Protein AF-A0AAD2JZI8-F1 (afdb_monomer)

Sequence (115 aa):
MLSIITNLLLLFLVTDPSQASIYSGPSAINDLKHSPDFIIVGGGTAGSVVANRLSENPNVTVLVLEAGISNVGILNIEVPFYCVQASPQTSVDWNFTTVPQSALNNRSVAYPLKC

Organism: NCBI:txid2018698

Radius of gyration: 21.13 Å; Cα contacts (8 Å, |Δi|>4): 123; chains: 1; bounding box: 36×37×73 Å

Mean predicted aligned error: 7.73 Å

pLDDT: mean 88.16, std 10.95, range [56.12, 98.06]

Nearest PDB structures (foldseek):
  5oc1-assembly1_A  TM=9.816E-01  e=2.512E-06  Pleurotus eryngii
  3fim-assembly1_B  TM=9.783E-01  e=1.885E-05  Pleurotus eryngii
  4h7u-assembly1_A  TM=9.212E-01  e=1.178E-05  Macropsalliota meleagris
  3hgu-assembly1_B  TM=2.902E-01  e=1.841E+00  Pantoea agglomerans

Solvent-accessible surface area (backbone atoms only — not comparable to full-atom values): 7247 Å² total; per-residue (Å²): 112,70,68,58,54,52,53,53,52,51,51,59,74,72,51,80,75,84,82,83,82,92,72,79,65,80,77,42,66,79,71,51,93,63,84,57,77,39,81,40,84,38,57,51,81,67,35,44,54,52,50,53,62,56,48,70,41,87,92,48,43,73,41,71,48,57,89,40,67,84,66,79,90,38,59,40,70,74,38,76,89,37,45,72,73,37,44,77,83,38,85,48,28,67,55,41,62,47,70,62,32,75,95,56,83,53,42,60,47,82,46,86,41,76,77

Secondary structure (DSSP, 8-state):
-HHHHHHHHHHHHH----------SGGGGGG-SS--SEEEE--SHHHHHHHHHHHTSTT--EEEE--SPP-TT-HHHHSGGGGGGS-SSSTTB--EEPPPBGGGTTB--EE--B-

Structure (mmCIF, N/CA/C/O backbone):
data_AF-A0AAD2JZI8-F1
#
_entry.id   AF-A0AAD2JZI8-F1
#
loop_
_atom_site.group_PDB
_atom_site.id
_atom_site.type_symbol
_atom_site.label_atom_id
_atom_site.label_alt_id
_atom_site.label_comp_id
_atom_site.label_asym_id
_atom_site.label_entity_id
_atom_site.label_seq_id
_atom_site.pdbx_PDB_ins_code
_atom_site.Cartn_x
_atom_site.Cartn_y
_atom_site.Cartn_z
_atom_site.occupancy
_atom_site.B_iso_or_equiv
_atom_site.auth_seq_id
_atom_site.auth_comp_id
_atom_site.auth_asym_id
_atom_site.auth_atom_id
_atom_site.pdbx_PDB_model_num
ATOM 1 N N . MET A 1 1 ? -11.588 22.416 42.589 1.00 62.91 1 MET A N 1
ATOM 2 C CA . MET A 1 1 ? -10.835 21.144 42.488 1.00 62.91 1 MET A CA 1
ATOM 3 C C . MET A 1 1 ? -11.739 19.992 42.051 1.00 62.91 1 MET A C 1
ATOM 5 O O . MET A 1 1 ? -11.466 19.424 41.007 1.00 62.91 1 MET A O 1
ATOM 9 N N . LEU A 1 2 ? -12.859 19.726 42.743 1.00 67.12 2 LEU A N 1
ATOM 10 C CA . LEU A 1 2 ? -13.817 18.667 42.368 1.00 67.12 2 LEU A CA 1
ATOM 11 C C . LEU A 1 2 ? -14.389 18.828 40.943 1.00 67.12 2 LEU A C 1
ATOM 13 O O . LEU A 1 2 ? -14.328 17.889 40.171 1.00 67.12 2 LEU A O 1
ATOM 17 N N . SER A 1 3 ? -14.825 20.037 40.562 1.00 74.31 3 SER A N 1
ATOM 18 C CA . SER A 1 3 ? -15.395 20.330 39.228 1.00 74.31 3 SER A CA 1
ATOM 19 C C . SER A 1 3 ? -14.423 20.128 38.055 1.00 74.31 3 SER A C 1
ATOM 21 O O . SER A 1 3 ? -14.854 19.775 36.961 1.00 74.31 3 SER A O 1
ATOM 23 N N . ILE A 1 4 ? -13.117 20.319 38.272 1.00 74.81 4 ILE A N 1
ATOM 24 C CA . ILE A 1 4 ? -12.105 20.078 37.232 1.00 74.81 4 ILE A CA 1
ATOM 25 C C . ILE A 1 4 ? -11.973 18.572 36.999 1.00 74.81 4 ILE A C 1
ATOM 27 O O . ILE A 1 4 ? -11.941 18.140 35.855 1.00 74.81 4 ILE A O 1
ATOM 31 N N . ILE A 1 5 ? -11.978 17.775 38.072 1.00 76.62 5 ILE A N 1
ATOM 32 C CA . ILE A 1 5 ? -11.909 16.311 37.998 1.00 76.62 5 ILE A CA 1
ATOM 33 C C . ILE A 1 5 ? -13.169 15.743 37.329 1.00 76.62 5 ILE A C 1
ATOM 35 O O . ILE A 1 5 ? -13.045 14.868 36.478 1.00 76.62 5 ILE A O 1
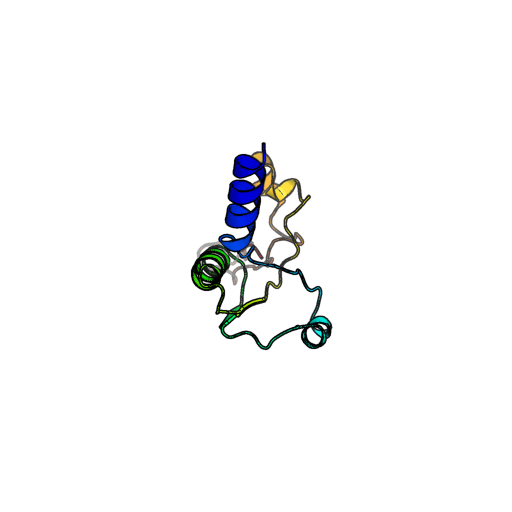ATOM 39 N N . THR A 1 6 ? -14.366 16.263 37.633 1.00 75.44 6 THR A N 1
ATOM 40 C CA . THR A 1 6 ? -15.610 15.814 36.981 1.00 75.44 6 THR A CA 1
ATOM 41 C C . THR A 1 6 ? -15.647 16.145 35.492 1.00 75.44 6 THR A C 1
ATOM 43 O O . THR A 1 6 ? -16.028 15.292 34.698 1.00 75.44 6 THR A O 1
ATOM 46 N N . ASN A 1 7 ? -15.216 17.348 35.095 1.00 73.25 7 ASN A N 1
ATOM 47 C CA . ASN A 1 7 ? -15.135 17.725 33.680 1.00 73.25 7 ASN A CA 1
ATOM 48 C C . ASN A 1 7 ? -14.072 16.917 32.923 1.00 73.25 7 ASN A C 1
ATOM 50 O O . ASN A 1 7 ? -14.289 16.564 31.768 1.00 73.25 7 ASN A O 1
ATOM 54 N N . LEU A 1 8 ? -12.954 16.576 33.574 1.00 72.31 8 LEU A N 1
ATOM 55 C CA . LEU A 1 8 ? -11.935 15.705 32.991 1.00 72.31 8 LEU A CA 1
ATOM 56 C C . LEU A 1 8 ? -12.463 14.271 32.805 1.0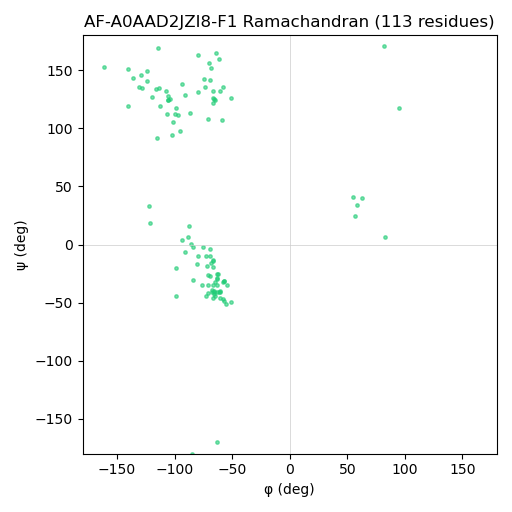0 72.31 8 LEU A C 1
ATOM 58 O O . LEU A 1 8 ? -12.234 13.677 31.760 1.00 72.31 8 LEU A O 1
ATOM 62 N N . LEU A 1 9 ? -13.220 13.738 33.774 1.00 67.69 9 LEU A N 1
ATOM 63 C CA . LEU A 1 9 ? -13.860 12.419 33.668 1.00 67.69 9 LEU A CA 1
ATOM 64 C C . LEU A 1 9 ? -14.940 12.375 32.574 1.00 67.69 9 LEU A C 1
ATOM 66 O O . LEU A 1 9 ? -15.023 11.391 31.847 1.00 67.69 9 LEU A O 1
ATOM 70 N N . LEU A 1 10 ? -15.746 13.437 32.433 1.00 63.94 10 LEU A N 1
ATOM 71 C CA . LEU A 1 10 ? -16.718 13.549 31.339 1.00 63.94 10 LEU A CA 1
ATOM 72 C C . LEU A 1 10 ? -16.031 13.599 29.970 1.00 63.94 10 LEU A C 1
ATOM 74 O O . LEU A 1 10 ? -16.558 13.033 29.020 1.00 63.94 10 LEU A O 1
ATOM 78 N N . LEU A 1 11 ? -14.857 14.228 29.864 1.00 61.62 11 LEU A N 1
ATOM 79 C CA . LEU A 1 11 ? -14.093 14.263 28.617 1.00 61.62 11 LEU A CA 1
ATOM 80 C C . LEU A 1 11 ? -13.695 12.846 28.163 1.00 61.62 11 LEU A C 1
ATOM 82 O O . LEU A 1 11 ? -13.852 12.527 26.991 1.00 61.62 11 LEU A O 1
ATOM 86 N N . PHE A 1 12 ? -13.280 11.979 29.095 1.00 60.44 12 PHE A N 1
ATOM 87 C CA . PHE A 1 12 ? -12.957 10.573 28.809 1.00 60.44 12 PHE A CA 1
ATOM 88 C C . PHE A 1 12 ? -14.183 9.700 28.497 1.00 60.44 12 PHE A C 1
ATOM 90 O O . PHE A 1 12 ? -14.040 8.706 27.797 1.00 60.44 12 PHE A O 1
ATOM 97 N N . LEU A 1 13 ? -15.374 10.051 28.994 1.00 58.19 13 LEU A N 1
ATOM 98 C CA . LEU A 1 13 ? -16.623 9.333 28.692 1.00 58.19 13 L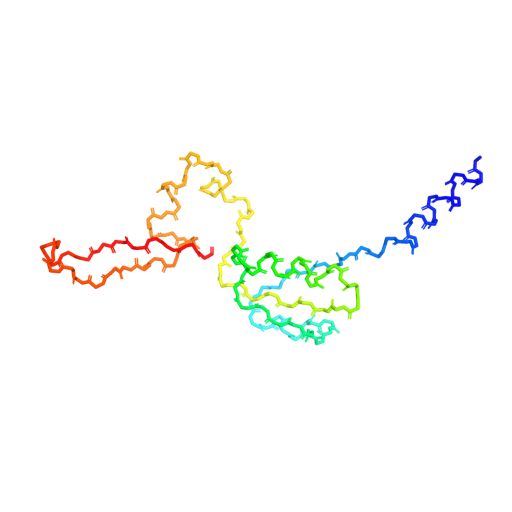EU A CA 1
ATOM 99 C C . LEU A 1 13 ? -17.236 9.719 27.335 1.00 58.19 13 LEU A C 1
ATOM 101 O O . LEU A 1 13 ? -18.105 9.009 26.844 1.00 58.19 13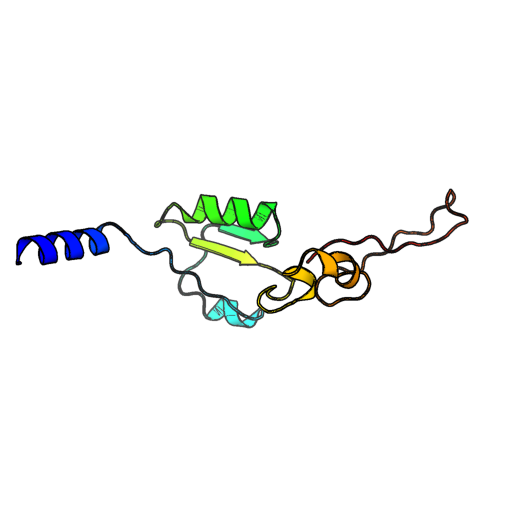 LEU A O 1
ATOM 105 N N . VAL A 1 14 ? -16.823 10.850 26.752 1.00 57.84 14 VAL A N 1
ATOM 106 C CA . VAL A 1 14 ? -17.331 11.344 25.457 1.00 57.84 14 VAL A CA 1
ATOM 107 C C . VAL A 1 14 ? -16.385 10.996 24.303 1.00 57.84 14 VAL A C 1
ATOM 109 O O . VAL A 1 14 ? -16.807 10.965 23.149 1.00 57.84 14 VAL A O 1
ATOM 112 N N . THR A 1 15 ? -15.118 10.698 24.590 1.00 56.12 15 THR A N 1
ATOM 113 C CA . THR A 1 15 ? -14.161 10.220 23.591 1.00 56.12 15 THR A CA 1
ATOM 114 C C . THR A 1 15 ? -13.982 8.714 23.737 1.00 56.12 15 THR A C 1
ATOM 116 O O . THR A 1 15 ? -13.145 8.284 24.526 1.00 56.12 15 THR A O 1
ATOM 119 N N . ASP A 1 16 ? -14.726 7.906 22.981 1.00 57.75 16 ASP A N 1
ATOM 120 C CA . ASP A 1 16 ? -14.313 6.521 22.738 1.00 57.75 16 ASP A CA 1
ATOM 121 C C . ASP A 1 16 ? -13.100 6.570 21.799 1.00 57.75 16 ASP A C 1
ATOM 123 O O . ASP A 1 16 ? -13.249 6.949 20.632 1.00 57.75 16 ASP A O 1
ATOM 127 N N . PRO A 1 17 ? -11.874 6.276 22.271 1.00 60.03 17 PRO A N 1
ATOM 128 C CA . PRO A 1 17 ? -10.726 6.264 21.386 1.00 60.03 17 PRO A CA 1
ATOM 129 C C . PRO A 1 17 ? -10.918 5.137 20.371 1.00 60.03 17 PRO A C 1
ATOM 131 O O . PRO A 1 17 ? -11.084 3.975 20.746 1.00 60.03 17 PRO A O 1
ATOM 134 N N . SER A 1 18 ? -10.858 5.469 19.080 1.00 61.94 18 SER A N 1
ATOM 135 C CA . SER A 1 18 ? -10.793 4.465 18.021 1.00 61.94 18 SER A CA 1
ATOM 136 C C . SER A 1 18 ? -9.546 3.610 18.252 1.00 61.94 18 SER A C 1
ATOM 138 O O . SER A 1 18 ? -8.417 4.083 18.089 1.00 61.94 18 SER A O 1
ATOM 140 N N . GLN A 1 19 ? -9.731 2.366 18.690 1.00 75.44 19 GLN A N 1
ATOM 141 C CA . GLN A 1 19 ? -8.623 1.436 18.862 1.00 75.44 19 GLN A CA 1
ATOM 142 C C . GLN A 1 19 ? -8.244 0.852 17.503 1.00 75.44 19 GLN A C 1
ATOM 144 O O . GLN A 1 19 ? -9.099 0.372 16.765 1.00 75.44 19 GLN A O 1
ATOM 149 N N . ALA A 1 20 ? -6.951 0.872 17.191 1.00 83.62 20 ALA A N 1
ATOM 150 C CA . ALA A 1 20 ? -6.391 0.233 16.011 1.00 83.62 20 ALA A CA 1
ATOM 151 C C . ALA A 1 20 ? -5.298 -0.744 16.445 1.00 83.62 20 ALA A C 1
ATOM 153 O O . ALA A 1 20 ? -4.519 -0.461 17.357 1.00 83.62 20 ALA A O 1
ATOM 154 N N . SER A 1 21 ? -5.234 -1.893 15.784 1.00 88.31 21 SER A N 1
ATOM 155 C CA . SER A 1 21 ? -4.188 -2.890 15.988 1.00 88.31 21 SER A CA 1
ATOM 156 C C . SER A 1 21 ? -3.619 -3.313 14.644 1.00 88.31 21 SER A C 1
ATOM 158 O O . SER A 1 21 ? -4.362 -3.557 13.695 1.00 88.31 21 SER A O 1
ATOM 160 N N . ILE A 1 22 ? -2.293 -3.401 14.577 1.00 88.75 22 ILE A N 1
ATOM 161 C CA . ILE A 1 22 ? -1.586 -3.912 13.406 1.00 88.75 22 ILE A CA 1
ATOM 162 C C . ILE A 1 22 ? -1.396 -5.411 13.591 1.00 88.75 22 ILE A C 1
ATOM 164 O O . ILE A 1 22 ? -0.895 -5.865 14.620 1.00 88.75 22 ILE A O 1
ATOM 168 N N . TYR A 1 23 ? -1.787 -6.160 12.570 1.00 89.62 23 TYR A N 1
ATOM 169 C CA . TYR A 1 23 ? -1.657 -7.604 12.508 1.00 89.62 23 TYR A CA 1
ATOM 170 C C . TYR A 1 23 ? -0.659 -7.973 11.413 1.00 89.62 23 TYR A C 1
ATOM 172 O O . TYR A 1 23 ? -0.721 -7.434 10.308 1.00 89.62 23 TYR A O 1
ATOM 180 N N . SER A 1 24 ? 0.256 -8.894 11.711 1.00 87.88 24 SER A N 1
ATOM 181 C CA . SER A 1 24 ? 1.301 -9.308 10.773 1.00 87.88 24 SER A CA 1
ATOM 182 C C . SER A 1 24 ? 1.012 -10.701 10.224 1.00 87.88 24 SER A C 1
ATOM 184 O O . SER A 1 24 ? 1.108 -11.696 10.940 1.00 87.88 24 SER A O 1
ATOM 186 N N . GLY A 1 25 ? 0.712 -10.765 8.927 1.00 86.38 25 GLY A N 1
ATOM 187 C CA . GLY A 1 25 ? 0.521 -12.009 8.184 1.00 86.38 25 GLY A CA 1
ATOM 188 C C . GLY A 1 25 ? -0.868 -12.655 8.332 1.00 86.38 25 GLY A C 1
ATOM 189 O O . GLY A 1 25 ? -1.676 -12.243 9.163 1.00 86.38 25 GLY A O 1
ATOM 190 N N . PRO A 1 26 ? -1.171 -13.691 7.525 1.00 85.62 26 PRO A N 1
ATOM 191 C CA . PRO A 1 26 ? -2.528 -14.242 7.426 1.00 85.62 26 PRO A CA 1
ATOM 192 C C . PRO A 1 26 ? -3.019 -14.975 8.680 1.00 85.62 26 PRO A C 1
ATOM 194 O O . PRO A 1 26 ? -4.220 -15.039 8.925 1.00 85.62 26 PRO A O 1
ATOM 197 N N . SER A 1 27 ? -2.111 -15.533 9.489 1.00 87.69 27 SER A N 1
ATOM 198 C CA . SER A 1 27 ? -2.468 -16.266 10.714 1.00 87.69 27 SER A CA 1
ATOM 199 C C . SER A 1 27 ? -3.150 -15.384 11.757 1.00 87.69 27 SER A C 1
ATOM 201 O O . SER A 1 27 ? -3.941 -15.886 12.554 1.00 87.69 27 SER A O 1
ATOM 203 N N . ALA A 1 28 ? -2.882 -14.080 11.712 1.00 86.56 28 ALA A N 1
ATOM 204 C CA . ALA A 1 28 ? -3.420 -13.098 12.638 1.00 86.56 28 ALA A CA 1
ATOM 205 C C . ALA A 1 28 ? -4.932 -12.850 12.465 1.00 86.56 28 ALA A C 1
ATOM 207 O O . ALA A 1 28 ? -5.555 -12.235 13.324 1.00 86.56 28 ALA A O 1
ATOM 208 N N . ILE A 1 29 ? -5.550 -13.373 11.397 1.00 85.00 29 ILE A N 1
ATOM 209 C CA . ILE A 1 29 ? -7.012 -13.353 11.217 1.00 85.00 29 ILE A CA 1
ATOM 210 C C . ILE A 1 29 ? -7.727 -14.049 12.386 1.00 85.00 29 ILE A C 1
ATOM 212 O O . ILE A 1 29 ? -8.818 -13.638 12.772 1.00 85.00 29 ILE A O 1
ATOM 216 N N . ASN A 1 30 ? -7.106 -15.068 12.987 1.00 88.00 30 ASN A N 1
ATOM 217 C CA . ASN A 1 30 ? -7.682 -15.772 14.135 1.00 88.00 30 ASN A CA 1
ATOM 218 C C . ASN A 1 30 ? -7.661 -14.935 15.426 1.00 88.00 30 ASN A C 1
ATOM 220 O O . ASN A 1 30 ? -8.409 -15.234 16.352 1.00 88.00 30 ASN A O 1
ATOM 224 N N . ASP A 1 31 ? -6.835 -13.886 15.475 1.00 88.31 31 ASP A N 1
ATOM 225 C CA . ASP A 1 31 ? -6.680 -12.992 16.627 1.00 88.31 31 ASP A CA 1
ATOM 226 C C . ASP A 1 31 ? -7.594 -11.754 16.535 1.00 88.31 31 ASP A C 1
ATOM 228 O O . ASP A 1 31 ? -7.528 -10.841 17.371 1.00 88.31 31 ASP A O 1
ATOM 232 N N . LEU A 1 32 ? -8.447 -11.686 15.506 1.00 88.00 32 LEU A N 1
ATOM 233 C CA . LEU A 1 32 ? -9.438 -10.626 15.364 1.00 88.00 32 LEU A CA 1
ATOM 234 C C . LEU A 1 32 ? -10.481 -10.747 16.478 1.00 88.00 32 LEU A C 1
ATOM 236 O O . LEU A 1 32 ? -11.170 -11.756 16.611 1.00 88.00 32 LEU A O 1
ATOM 240 N N . LYS A 1 33 ? -10.629 -9.681 17.272 1.00 83.69 33 LYS A N 1
ATOM 241 C CA . LYS A 1 33 ? -11.611 -9.633 18.370 1.00 83.69 33 LYS A CA 1
ATOM 242 C C . LYS A 1 33 ? -13.053 -9.694 17.862 1.00 83.69 33 LYS A C 1
ATOM 244 O O . LYS A 1 33 ? -13.921 -10.233 18.545 1.00 83.69 33 LYS A O 1
ATOM 249 N N . HIS A 1 34 ? -13.295 -9.129 16.680 1.00 84.00 34 HIS A N 1
ATOM 250 C CA . HIS A 1 34 ? -14.604 -9.019 16.047 1.00 84.00 34 HIS A CA 1
ATOM 251 C C . HIS A 1 34 ? -14.481 -9.259 14.541 1.00 84.00 34 HIS A C 1
ATOM 253 O O . HIS A 1 34 ? -13.443 -8.971 13.943 1.00 84.00 34 HIS A O 1
ATOM 259 N N . SER A 1 35 ? -15.551 -9.773 13.931 1.00 90.94 35 SER A N 1
ATOM 260 C CA . SER A 1 35 ? -15.662 -9.810 12.471 1.00 90.94 35 SER A CA 1
ATOM 261 C C . SER A 1 35 ? -15.769 -8.378 11.945 1.00 90.94 35 SER A C 1
ATOM 263 O O . SER A 1 35 ? -16.597 -7.640 12.475 1.00 90.94 35 SER A O 1
ATOM 265 N N . PRO A 1 36 ? -14.992 -7.989 10.919 1.00 94.00 36 PRO A N 1
ATOM 266 C CA . PRO A 1 36 ? -15.095 -6.661 10.335 1.00 94.00 36 PRO A CA 1
ATOM 267 C C . PRO A 1 36 ? -16.418 -6.483 9.585 1.00 94.00 36 PRO A C 1
ATOM 269 O O . PRO A 1 36 ? -16.854 -7.385 8.867 1.00 94.00 36 PRO A O 1
ATOM 272 N N . ASP A 1 37 ? -17.007 -5.296 9.693 1.00 96.69 37 ASP A N 1
ATOM 273 C CA . ASP A 1 37 ? -18.154 -4.880 8.879 1.00 96.69 37 ASP A CA 1
ATOM 274 C C . ASP A 1 37 ? -17.713 -4.518 7.455 1.00 96.69 37 ASP A C 1
ATOM 276 O O . ASP A 1 37 ? -18.415 -4.785 6.479 1.00 96.69 37 ASP A O 1
ATOM 280 N N . PHE A 1 38 ? -16.513 -3.941 7.329 1.00 97.31 38 PHE A N 1
ATOM 281 C CA . PHE A 1 38 ? -15.900 -3.591 6.051 1.00 97.31 38 PHE A CA 1
ATOM 282 C C . PHE A 1 38 ? -14.484 -4.149 5.947 1.00 97.31 38 PHE A C 1
ATOM 284 O O . PHE A 1 38 ? -13.665 -3.987 6.852 1.00 97.31 38 PHE A O 1
ATOM 291 N N . ILE A 1 39 ? -14.179 -4.746 4.793 1.00 96.75 39 ILE A N 1
ATOM 292 C CA . ILE A 1 39 ? -12.826 -5.167 4.426 1.00 96.75 39 ILE A CA 1
ATOM 293 C C . ILE A 1 39 ? -12.361 -4.302 3.258 1.00 96.75 39 ILE A C 1
ATOM 295 O O . ILE A 1 39 ? -12.963 -4.311 2.185 1.00 96.75 39 ILE A O 1
ATOM 299 N N . ILE A 1 40 ? -11.277 -3.566 3.471 1.00 97.69 40 ILE A N 1
ATOM 300 C CA . ILE A 1 40 ? -10.612 -2.746 2.461 1.00 97.69 40 ILE A CA 1
ATOM 301 C C . ILE A 1 40 ? -9.346 -3.477 2.029 1.00 97.69 40 ILE A C 1
ATOM 303 O O . ILE A 1 40 ? -8.506 -3.824 2.857 1.00 97.69 40 ILE A O 1
ATOM 307 N N . VAL A 1 41 ? -9.201 -3.708 0.727 1.00 96.81 41 VAL A N 1
ATOM 308 C CA . VAL A 1 41 ? -8.011 -4.340 0.147 1.00 96.81 41 VAL A CA 1
ATOM 309 C C . VAL A 1 41 ? -7.115 -3.246 -0.429 1.00 96.81 41 VAL A C 1
ATOM 311 O O . VAL A 1 41 ? -7.480 -2.594 -1.405 1.00 96.81 41 VAL A O 1
ATOM 314 N N . GLY A 1 42 ? -5.956 -3.049 0.193 1.00 95.50 42 GLY A N 1
ATOM 315 C CA . GLY A 1 42 ? -5.008 -1.970 -0.070 1.00 95.50 42 GLY A CA 1
ATOM 316 C C . GLY A 1 42 ? -5.212 -0.777 0.868 1.00 95.50 42 GLY A C 1
ATOM 317 O O . GLY A 1 42 ? -6.240 -0.108 0.833 1.00 95.50 42 GLY A O 1
ATOM 318 N N . GLY A 1 43 ? -4.199 -0.479 1.672 1.00 94.81 43 GLY A N 1
ATOM 319 C CA . GLY A 1 43 ? -4.018 0.698 2.524 1.00 94.81 43 GLY A CA 1
ATOM 320 C C . GLY A 1 43 ? -3.349 1.894 1.830 1.00 94.81 43 GLY A C 1
ATOM 321 O O . GLY A 1 43 ? -2.945 2.840 2.505 1.00 94.81 43 GLY A O 1
ATOM 322 N N . GLY A 1 44 ? -3.277 1.913 0.496 1.00 93.81 44 GLY A N 1
ATOM 323 C CA . GLY A 1 44 ? -2.822 3.073 -0.282 1.00 93.81 44 GLY A CA 1
ATOM 324 C C . GLY A 1 44 ? -3.713 4.321 -0.130 1.00 93.81 44 GLY A C 1
ATOM 325 O O . GLY A 1 44 ? -4.624 4.375 0.695 1.00 93.81 44 GLY A O 1
ATOM 326 N N . THR A 1 45 ? -3.496 5.348 -0.961 1.00 94.81 45 THR A N 1
ATOM 327 C CA . THR A 1 45 ? -4.135 6.675 -0.811 1.00 94.81 45 THR A CA 1
ATOM 328 C C . THR A 1 45 ? -5.658 6.621 -0.655 1.00 94.81 45 THR A C 1
ATOM 330 O O . THR A 1 45 ? -6.204 7.231 0.260 1.00 94.81 45 THR A O 1
ATOM 333 N N . ALA A 1 46 ? -6.354 5.885 -1.524 1.00 96.94 46 ALA A N 1
ATOM 334 C CA . ALA A 1 46 ? -7.809 5.769 -1.448 1.00 96.94 46 ALA A CA 1
ATOM 335 C C . ALA A 1 46 ? -8.253 4.897 -0.264 1.00 96.94 46 ALA A C 1
ATO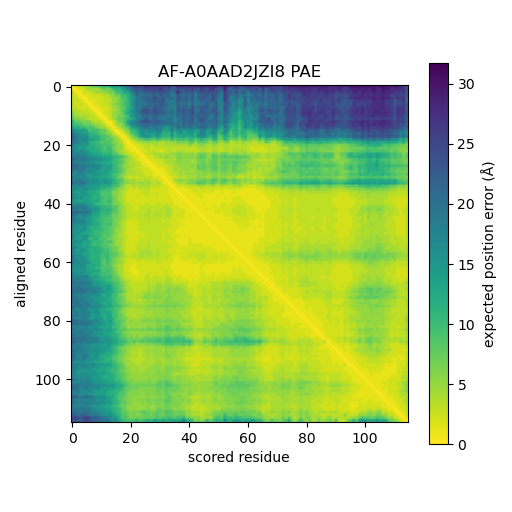M 337 O O . ALA A 1 46 ? -9.164 5.280 0.468 1.00 96.94 46 ALA A O 1
ATOM 338 N N . GLY A 1 47 ? -7.589 3.756 -0.052 1.00 97.31 47 GLY A N 1
ATOM 339 C CA . GLY A 1 47 ? -7.923 2.816 1.016 1.00 97.31 47 GLY A CA 1
ATOM 340 C C . GLY A 1 47 ? -7.804 3.436 2.403 1.00 97.31 47 GLY A C 1
ATOM 341 O O . GLY A 1 47 ? -8.745 3.354 3.185 1.00 97.31 47 GLY A O 1
ATOM 342 N N . SER A 1 48 ? -6.709 4.155 2.667 1.00 95.25 48 SER A N 1
ATOM 343 C CA . SER A 1 48 ? -6.505 4.893 3.919 1.00 95.25 48 SER A CA 1
ATOM 344 C C . SER A 1 48 ? -7.572 5.970 4.155 1.00 95.25 48 SER A C 1
ATOM 346 O O . SER A 1 48 ? -8.068 6.118 5.271 1.00 95.25 48 SER A O 1
ATOM 348 N N . VAL A 1 49 ? -7.975 6.708 3.114 1.00 97.38 49 VAL A N 1
ATOM 349 C CA . VAL A 1 49 ? -9.026 7.736 3.232 1.00 97.38 49 VAL A CA 1
ATOM 350 C C . VAL A 1 49 ? -10.386 7.109 3.534 1.00 97.38 49 VAL A C 1
ATOM 352 O O . VAL A 1 49 ? -11.092 7.584 4.422 1.00 97.38 49 VAL A O 1
ATOM 355 N N . VAL A 1 50 ? -10.754 6.044 2.819 1.00 97.94 50 VAL A N 1
ATOM 356 C CA . VAL A 1 50 ? -12.024 5.336 3.037 1.00 97.94 50 VAL A CA 1
ATOM 357 C C . VAL A 1 50 ? -12.052 4.689 4.421 1.00 97.94 50 VAL A C 1
ATOM 359 O O . VAL A 1 50 ? -13.046 4.839 5.129 1.00 97.94 50 VAL A O 1
ATOM 362 N N . ALA A 1 51 ? -10.960 4.037 4.834 1.00 96.81 51 ALA A N 1
ATOM 363 C CA . ALA A 1 51 ? -10.835 3.423 6.153 1.00 96.81 51 ALA A CA 1
ATOM 364 C C . ALA A 1 51 ? -11.056 4.449 7.265 1.00 96.81 51 ALA A C 1
ATOM 366 O O . ALA A 1 51 ? -11.889 4.223 8.138 1.00 96.81 51 ALA A O 1
ATOM 367 N N . ASN A 1 52 ? -10.380 5.601 7.172 1.00 95.44 52 ASN A N 1
ATOM 368 C CA . ASN A 1 52 ? -10.516 6.692 8.132 1.00 95.44 52 ASN A CA 1
ATOM 369 C C . ASN A 1 52 ? -11.984 7.131 8.266 1.00 95.44 52 ASN A C 1
ATOM 371 O O . ASN A 1 52 ? -12.537 7.107 9.362 1.00 95.44 52 ASN A O 1
ATOM 375 N N . ARG A 1 53 ? -12.660 7.410 7.142 1.00 96.62 53 ARG A N 1
ATOM 376 C CA . ARG A 1 53 ? -14.065 7.855 7.141 1.00 96.62 53 ARG A CA 1
ATOM 377 C C . ARG A 1 53 ? -15.042 6.825 7.693 1.00 96.62 53 ARG A C 1
ATOM 379 O O . ARG A 1 53 ? -15.959 7.200 8.412 1.00 96.62 53 ARG A O 1
ATOM 386 N N . LEU A 1 54 ? -14.867 5.545 7.372 1.00 96.06 54 LEU A N 1
ATOM 387 C CA . LEU A 1 54 ? -15.727 4.490 7.914 1.00 96.06 54 LEU A CA 1
ATOM 388 C C . LEU A 1 54 ? -15.510 4.312 9.423 1.00 96.06 54 LEU A C 1
ATOM 390 O O . LEU A 1 54 ? -16.480 4.151 10.159 1.00 96.06 54 LEU A O 1
ATOM 394 N N . SER A 1 55 ? -14.257 4.404 9.880 1.00 93.94 55 SER A N 1
ATOM 395 C CA . SER A 1 55 ? -13.889 4.255 11.293 1.00 93.94 55 SER A CA 1
ATOM 396 C C . SER A 1 55 ? -14.284 5.436 12.189 1.00 93.94 55 SER A C 1
ATOM 398 O O . SER A 1 55 ? -14.215 5.312 13.408 1.00 93.94 55 SER A O 1
ATOM 400 N N . GLU A 1 56 ? -14.738 6.565 11.623 1.00 93.25 56 GLU A N 1
ATOM 401 C CA . GLU A 1 56 ? -15.322 7.674 12.399 1.00 93.25 56 GLU A CA 1
ATOM 402 C C . GLU A 1 56 ? -16.604 7.247 13.136 1.00 93.25 56 GLU A C 1
ATOM 404 O O . GLU A 1 56 ? -16.960 7.841 14.154 1.00 93.25 56 GLU A O 1
ATOM 409 N N . ASN A 1 57 ? -17.305 6.218 12.643 1.00 93.06 57 ASN A N 1
ATOM 410 C CA . ASN A 1 57 ? -18.428 5.621 13.355 1.00 93.06 57 ASN A CA 1
ATOM 411 C C . ASN A 1 57 ? -17.919 4.538 14.325 1.00 93.06 57 ASN A C 1
ATOM 413 O O . ASN A 1 57 ? -17.494 3.479 13.862 1.00 93.06 57 ASN A O 1
ATOM 417 N N . PRO A 1 58 ? -18.039 4.722 15.654 1.00 90.38 58 PRO A N 1
ATOM 418 C CA . PRO A 1 58 ? -17.536 3.756 16.637 1.00 90.38 58 PRO A CA 1
ATOM 419 C C . PRO A 1 58 ? -18.283 2.414 16.621 1.00 90.38 58 PRO A C 1
ATOM 421 O O . PRO A 1 58 ? -17.809 1.439 17.195 1.00 90.38 58 PRO A O 1
ATOM 424 N N . ASN A 1 59 ? -19.444 2.344 15.961 1.00 91.44 59 ASN A N 1
ATOM 425 C CA . ASN A 1 59 ? -20.217 1.109 15.815 1.00 91.44 59 ASN A CA 1
ATOM 426 C C . ASN A 1 59 ? -19.778 0.258 14.615 1.00 91.44 59 ASN A C 1
ATOM 428 O O . ASN A 1 59 ? -20.409 -0.759 14.345 1.00 91.44 59 ASN A O 1
ATOM 432 N N . VAL A 1 60 ? -18.766 0.698 13.861 1.00 93.00 60 VAL A N 1
ATOM 433 C CA . VAL A 1 60 ? -18.281 0.025 12.656 1.00 93.00 60 VAL A CA 1
ATOM 434 C C . VAL A 1 60 ? -16.846 -0.434 12.863 1.00 93.00 60 VAL A C 1
ATOM 436 O O . VAL A 1 60 ? -15.980 0.318 13.304 1.00 93.00 60 VAL A O 1
ATOM 439 N N . THR A 1 61 ? -16.581 -1.674 12.477 1.00 94.12 61 THR A N 1
ATOM 440 C CA . THR A 1 61 ? -15.252 -2.278 12.475 1.00 94.12 6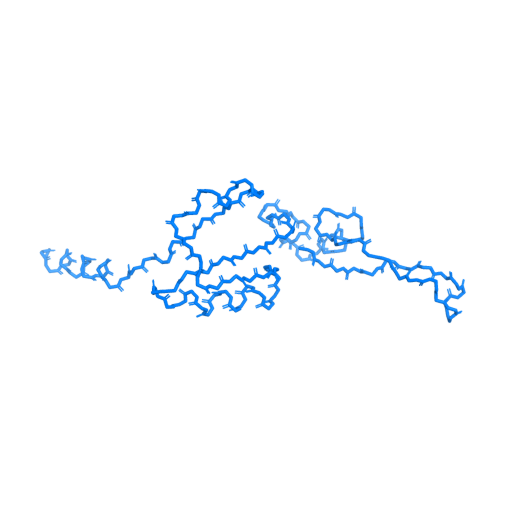1 THR A CA 1
ATOM 441 C C . THR A 1 61 ? -14.718 -2.384 11.047 1.00 94.12 61 THR A C 1
ATOM 443 O O . THR A 1 61 ? -15.376 -2.899 10.141 1.00 94.12 61 THR A O 1
ATOM 446 N N . VAL A 1 62 ? -13.504 -1.875 10.827 1.00 95.56 62 VAL A N 1
ATOM 447 C CA . VAL A 1 62 ? -12.860 -1.832 9.507 1.00 95.56 62 VAL A CA 1
ATOM 448 C C . VAL A 1 62 ? -11.565 -2.632 9.551 1.00 95.56 62 VAL A C 1
ATOM 450 O O . VAL A 1 62 ? -10.702 -2.375 10.388 1.00 95.56 62 VAL A O 1
ATOM 453 N N . LEU A 1 63 ? -11.409 -3.576 8.624 1.00 95.25 63 LEU A N 1
ATOM 454 C CA . LEU A 1 63 ? -10.161 -4.298 8.394 1.00 95.25 63 LEU A CA 1
ATOM 455 C C . LEU A 1 63 ? -9.511 -3.796 7.103 1.00 95.25 63 LEU A C 1
ATOM 457 O O . LEU A 1 63 ? -10.125 -3.852 6.039 1.00 95.25 63 LEU A O 1
ATOM 461 N N . VAL A 1 64 ? -8.258 -3.349 7.187 1.00 95.25 64 VAL A N 1
ATOM 462 C CA . VAL A 1 64 ? -7.444 -2.991 6.018 1.00 95.25 64 VAL A CA 1
ATOM 463 C C . VAL A 1 64 ? -6.409 -4.085 5.786 1.00 95.25 64 VAL A C 1
ATOM 465 O O . VAL A 1 64 ? -5.636 -4.413 6.684 1.00 95.25 64 VAL A O 1
ATOM 468 N N . LEU A 1 65 ? -6.393 -4.643 4.580 1.00 95.12 65 LEU A N 1
ATOM 469 C CA . LEU A 1 65 ? -5.394 -5.608 4.135 1.00 95.12 65 LEU A CA 1
ATOM 470 C C . LEU A 1 65 ? -4.374 -4.884 3.260 1.00 95.12 65 LEU A C 1
ATOM 472 O O . LEU A 1 65 ? -4.677 -4.558 2.116 1.00 95.12 65 LEU A O 1
ATOM 476 N N . GLU A 1 66 ? -3.181 -4.631 3.788 1.00 94.12 66 GLU A N 1
ATOM 477 C CA . GLU A 1 66 ? -2.064 -4.048 3.037 1.00 94.12 66 GLU A CA 1
ATOM 478 C C . GLU A 1 66 ? -0.996 -5.120 2.784 1.00 94.12 66 GLU A C 1
ATOM 480 O O . GLU A 1 66 ? -0.640 -5.879 3.685 1.00 94.12 66 GLU A O 1
ATOM 485 N N . ALA A 1 67 ? -0.540 -5.216 1.534 1.00 93.06 67 ALA A N 1
ATOM 486 C CA . ALA A 1 67 ? 0.504 -6.142 1.111 1.00 93.06 67 ALA A CA 1
ATOM 487 C C . ALA A 1 67 ? 1.906 -5.571 1.367 1.00 93.06 67 ALA A C 1
ATOM 489 O O . ALA A 1 67 ? 2.845 -6.337 1.593 1.00 93.06 67 ALA A O 1
ATOM 490 N N . GLY A 1 68 ? 2.040 -4.243 1.306 1.00 91.06 68 GLY A N 1
ATOM 491 C CA . GLY A 1 68 ? 3.262 -3.523 1.622 1.00 91.06 68 GLY A CA 1
ATOM 492 C C . GLY A 1 68 ? 3.685 -3.662 3.084 1.00 91.06 68 GLY A C 1
ATOM 493 O O . GLY A 1 68 ? 2.934 -4.080 3.968 1.00 91.06 68 GLY A O 1
ATOM 494 N N . ILE A 1 69 ? 4.938 -3.302 3.343 1.00 89.75 69 ILE A N 1
ATOM 495 C CA . ILE A 1 69 ? 5.465 -3.184 4.705 1.00 89.75 69 ILE A CA 1
ATOM 496 C C . ILE A 1 69 ? 5.026 -1.859 5.340 1.00 89.75 69 ILE A C 1
ATOM 498 O O . ILE A 1 69 ? 4.660 -0.913 4.646 1.00 89.75 69 ILE A O 1
ATOM 502 N N . SER A 1 70 ? 5.128 -1.757 6.668 1.00 88.62 70 SER A N 1
ATOM 503 C CA . SER A 1 70 ? 4.982 -0.461 7.340 1.00 88.62 70 SER A CA 1
ATOM 504 C C . SER A 1 70 ? 6.013 0.534 6.806 1.00 88.62 70 SER A C 1
ATOM 506 O O . SER A 1 70 ? 7.192 0.206 6.674 1.00 88.62 70 SER A O 1
ATOM 508 N N . ASN A 1 71 ? 5.571 1.760 6.537 1.00 88.75 71 ASN A N 1
ATOM 509 C CA . ASN A 1 71 ? 6.433 2.855 6.097 1.00 88.75 71 ASN A CA 1
ATOM 510 C C . ASN A 1 71 ? 7.202 3.531 7.248 1.00 88.75 71 ASN A C 1
ATOM 512 O O . ASN A 1 71 ? 8.097 4.334 6.989 1.00 88.75 71 ASN A O 1
ATOM 516 N N . VAL A 1 72 ? 6.869 3.209 8.502 1.00 89.88 72 VAL A N 1
ATOM 517 C CA . VAL A 1 72 ? 7.475 3.809 9.697 1.00 89.88 72 VAL A CA 1
ATOM 518 C C . VAL A 1 72 ? 8.952 3.427 9.801 1.00 89.88 72 VAL A C 1
ATOM 520 O O . VAL A 1 72 ? 9.298 2.246 9.827 1.00 89.88 72 VAL A O 1
ATOM 523 N N . GLY A 1 73 ? 9.824 4.428 9.907 1.00 91.88 73 GLY A N 1
ATOM 524 C CA . GLY A 1 73 ? 11.271 4.254 10.031 1.00 91.88 73 GLY A CA 1
ATOM 525 C C . GLY A 1 73 ? 11.998 4.038 8.701 1.00 91.88 73 GLY A C 1
ATOM 526 O O . GLY A 1 73 ? 13.200 3.764 8.703 1.00 91.88 73 GLY A O 1
ATOM 527 N N . ILE A 1 74 ? 11.310 4.163 7.560 1.00 92.38 74 ILE A N 1
ATOM 528 C CA . ILE A 1 74 ? 11.920 4.045 6.231 1.00 92.38 74 ILE A CA 1
ATOM 529 C C . ILE A 1 74 ? 12.280 5.439 5.711 1.00 92.38 74 ILE A C 1
ATOM 531 O O . ILE A 1 74 ? 11.458 6.136 5.116 1.00 92.38 74 ILE A O 1
ATOM 535 N N . LEU A 1 75 ? 13.551 5.825 5.865 1.00 93.56 75 LEU A N 1
ATOM 536 C CA . LEU A 1 75 ? 14.049 7.153 5.473 1.00 93.56 75 LEU A CA 1
ATOM 537 C C . LEU A 1 75 ? 13.766 7.517 4.007 1.00 93.56 75 LEU A C 1
ATOM 539 O O . LEU A 1 75 ? 13.483 8.676 3.713 1.00 93.56 75 LEU A O 1
ATOM 543 N N . ASN A 1 76 ? 13.802 6.539 3.096 1.00 91.44 76 ASN A N 1
ATOM 544 C CA . ASN A 1 76 ? 13.543 6.764 1.668 1.00 91.44 76 ASN A CA 1
ATOM 545 C C . ASN A 1 76 ? 12.078 7.138 1.365 1.00 91.44 76 ASN A C 1
ATOM 547 O O . ASN A 1 76 ? 11.788 7.609 0.266 1.00 91.44 76 ASN A O 1
ATOM 551 N N . ILE A 1 77 ? 11.165 6.913 2.318 1.00 92.50 77 ILE A N 1
ATOM 552 C CA . ILE A 1 77 ? 9.759 7.331 2.251 1.00 92.50 77 ILE A CA 1
ATOM 553 C C . ILE A 1 77 ? 9.550 8.622 3.048 1.00 92.50 77 ILE A C 1
ATOM 555 O O . ILE A 1 77 ? 8.883 9.535 2.569 1.00 92.50 77 ILE A O 1
ATOM 559 N N . GLU A 1 78 ? 10.116 8.706 4.252 1.00 94.38 78 GLU A N 1
ATOM 560 C CA . GLU A 1 78 ? 9.887 9.828 5.170 1.00 94.38 78 GLU A CA 1
ATOM 561 C C . GLU A 1 78 ? 10.554 11.132 4.713 1.00 94.38 78 GLU A C 1
ATOM 563 O O . GLU A 1 78 ? 10.000 12.212 4.916 1.00 94.38 78 GLU A O 1
ATOM 568 N N . VAL A 1 79 ? 11.735 11.051 4.085 1.00 95.38 79 VAL A N 1
ATOM 569 C CA . VAL A 1 79 ? 12.479 12.218 3.595 1.00 95.38 79 VAL A CA 1
ATOM 570 C C . VAL A 1 79 ? 12.187 12.418 2.104 1.00 95.38 79 VAL A C 1
ATOM 572 O O . VAL A 1 79 ? 12.676 11.637 1.283 1.00 95.38 79 VAL A O 1
ATOM 575 N N . PRO A 1 80 ? 11.481 13.494 1.696 1.00 93.50 80 PRO A N 1
ATOM 576 C CA . PRO A 1 80 ? 11.047 13.666 0.305 1.00 93.50 80 PRO A CA 1
ATOM 577 C C . PRO A 1 80 ? 12.182 13.645 -0.727 1.00 93.50 80 PRO A C 1
ATOM 579 O O . PRO A 1 80 ? 11.989 13.190 -1.853 1.00 93.50 80 PRO A O 1
ATOM 582 N N . PHE A 1 81 ? 13.378 14.108 -0.347 1.00 96.25 81 PHE A N 1
ATOM 583 C CA . PHE A 1 81 ? 14.555 14.122 -1.220 1.00 96.25 81 PHE A CA 1
ATOM 584 C C . PHE A 1 81 ? 15.011 12.714 -1.644 1.00 96.25 81 PHE A C 1
ATOM 586 O O . PHE A 1 81 ? 15.539 12.543 -2.740 1.00 96.25 81 PHE A O 1
ATOM 593 N N . TYR A 1 82 ? 14.775 11.692 -0.817 1.00 94.38 82 TYR A N 1
ATOM 594 C CA . TYR A 1 82 ? 15.190 10.314 -1.091 1.00 94.38 82 TYR A CA 1
ATOM 595 C C . TYR A 1 82 ? 14.161 9.506 -1.894 1.00 94.38 82 TYR A C 1
ATOM 597 O O . TYR A 1 82 ? 14.383 8.323 -2.146 1.00 94.38 82 TYR A O 1
ATOM 605 N N . CYS A 1 83 ? 13.075 10.121 -2.377 1.00 89.88 83 CYS A N 1
ATOM 606 C CA . CYS A 1 83 ? 12.003 9.408 -3.081 1.00 89.88 83 CYS A CA 1
ATOM 607 C C . CYS A 1 83 ? 12.488 8.624 -4.318 1.00 89.88 83 CYS A C 1
ATOM 609 O O . CYS A 1 83 ? 11.969 7.547 -4.617 1.00 89.88 83 CYS A O 1
ATOM 611 N N . VAL A 1 84 ? 13.531 9.111 -5.000 1.00 90.62 84 VAL A N 1
ATOM 612 C CA . VAL A 1 84 ? 14.156 8.442 -6.155 1.00 90.62 84 VAL A CA 1
ATOM 613 C C . VAL A 1 84 ? 14.855 7.130 -5.788 1.00 90.62 84 VAL A C 1
ATOM 615 O O . VAL A 1 84 ? 15.089 6.305 -6.658 1.00 90.62 84 VAL A O 1
ATOM 618 N N . GLN A 1 85 ? 15.176 6.920 -4.510 1.00 92.31 85 GLN A N 1
ATOM 619 C CA . GLN A 1 85 ? 15.766 5.682 -3.993 1.00 92.31 85 GLN A CA 1
ATOM 620 C C . GLN A 1 85 ? 14.703 4.681 -3.532 1.00 92.31 85 GLN A C 1
ATOM 622 O O . GLN A 1 85 ? 15.034 3.557 -3.167 1.00 92.31 85 GLN A O 1
ATOM 627 N N . ALA A 1 86 ? 13.425 5.069 -3.528 1.00 90.62 86 ALA A N 1
ATOM 628 C CA . ALA A 1 86 ? 12.326 4.183 -3.170 1.00 90.62 86 ALA A CA 1
ATOM 629 C C . ALA A 1 86 ? 11.854 3.322 -4.356 1.00 90.62 86 ALA A C 1
ATOM 631 O O . ALA A 1 86 ? 10.921 2.543 -4.191 1.00 90.62 86 ALA A O 1
ATOM 632 N N . SER A 1 87 ? 12.421 3.479 -5.556 1.00 90.25 87 SER A N 1
ATOM 633 C CA . SER A 1 87 ? 12.075 2.705 -6.756 1.00 90.25 87 SER A CA 1
ATOM 634 C C . SER A 1 87 ? 13.182 2.802 -7.815 1.00 90.25 87 SER A C 1
ATOM 636 O O . SER A 1 87 ? 13.799 3.859 -7.922 1.00 90.25 87 SER A O 1
ATOM 638 N N . PRO A 1 88 ? 13.353 1.802 -8.697 1.00 91.06 88 PRO A N 1
ATOM 639 C CA . PRO A 1 88 ? 12.721 0.477 -8.677 1.00 91.06 88 PRO A CA 1
ATOM 640 C C . PRO A 1 88 ? 13.503 -0.507 -7.791 1.00 91.06 88 PRO A C 1
ATOM 642 O O . PRO A 1 88 ? 14.550 -0.166 -7.249 1.00 91.06 88 PRO A O 1
ATOM 645 N N . GLN A 1 89 ? 13.020 -1.745 -7.698 1.00 88.62 89 GLN A N 1
ATOM 646 C CA . GLN A 1 89 ? 13.653 -2.882 -7.010 1.00 88.62 89 GLN A CA 1
ATOM 647 C C . GLN A 1 89 ? 13.819 -2.688 -5.499 1.00 88.62 89 GLN A C 1
ATOM 649 O O . GLN A 1 89 ? 14.832 -3.067 -4.913 1.00 88.62 89 GLN A O 1
ATOM 654 N N . THR A 1 90 ? 12.811 -2.107 -4.855 1.00 91.88 90 THR A N 1
ATOM 655 C CA . THR A 1 90 ? 12.794 -1.912 -3.401 1.00 91.88 90 THR A CA 1
ATOM 656 C C . THR A 1 90 ? 11.680 -2.733 -2.759 1.00 91.88 90 THR A C 1
ATOM 658 O O . THR A 1 90 ? 10.806 -3.266 -3.442 1.00 91.88 90 THR A O 1
ATOM 661 N N . SER A 1 91 ? 11.695 -2.832 -1.428 1.00 90.25 91 SER A N 1
ATOM 662 C CA . SER A 1 91 ? 10.634 -3.481 -0.645 1.00 90.25 91 SER A CA 1
ATOM 663 C C . SER A 1 91 ? 9.353 -2.646 -0.519 1.00 90.25 91 SER A C 1
ATOM 665 O O . SER A 1 91 ? 8.412 -3.089 0.129 1.00 90.25 91 SER A O 1
ATOM 667 N N . VAL A 1 92 ? 9.340 -1.433 -1.081 1.00 91.56 92 VAL A N 1
ATOM 668 C CA . VAL A 1 92 ? 8.246 -0.445 -0.982 1.00 91.56 92 VAL A CA 1
ATOM 669 C C . VAL A 1 92 ? 7.704 -0.066 -2.366 1.00 91.56 92 VAL A C 1
ATOM 671 O O . VAL A 1 92 ? 7.108 0.993 -2.570 1.00 91.56 92 VAL A O 1
ATOM 674 N N . ASP A 1 93 ? 7.986 -0.908 -3.356 1.00 92.81 93 ASP A N 1
ATOM 675 C CA . ASP A 1 93 ? 7.523 -0.783 -4.728 1.00 92.81 93 ASP A CA 1
ATOM 676 C C . ASP A 1 93 ? 7.067 -2.160 -5.218 1.00 92.81 93 ASP A C 1
ATOM 678 O O . ASP A 1 93 ? 7.677 -3.185 -4.911 1.00 92.81 93 ASP A O 1
ATOM 682 N N . TRP A 1 94 ? 6.002 -2.189 -6.015 1.00 93.06 94 TRP A N 1
ATOM 683 C CA . TRP A 1 94 ? 5.523 -3.405 -6.670 1.00 93.06 94 TRP A CA 1
ATOM 684 C C . TRP A 1 94 ? 6.499 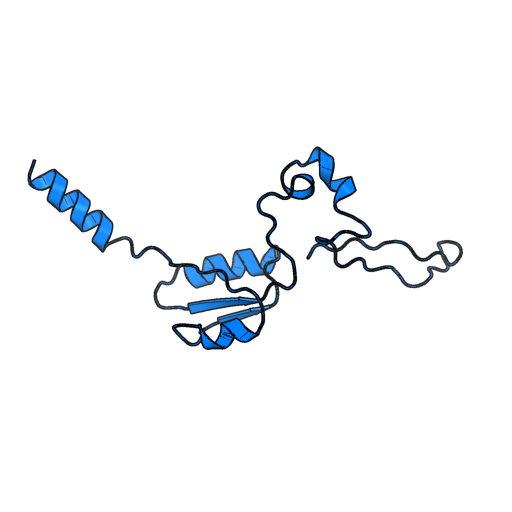-3.929 -7.727 1.00 93.06 94 TRP A C 1
ATOM 686 O O . TRP A 1 94 ? 6.376 -5.073 -8.162 1.00 93.06 94 TRP A O 1
ATOM 696 N N . ASN A 1 95 ? 7.483 -3.115 -8.131 1.00 93.06 95 ASN A N 1
ATOM 697 C CA . ASN A 1 95 ? 8.541 -3.481 -9.065 1.00 93.06 95 ASN A CA 1
ATOM 698 C C . ASN A 1 95 ? 8.005 -3.941 -10.428 1.00 93.06 95 ASN A C 1
ATOM 700 O O . ASN A 1 95 ? 8.585 -4.811 -11.084 1.00 93.06 95 ASN A O 1
ATOM 704 N N . PHE A 1 96 ? 6.894 -3.349 -10.871 1.00 93.81 96 PHE A N 1
ATOM 705 C CA . PHE A 1 96 ? 6.343 -3.643 -12.182 1.00 93.81 96 PHE A CA 1
ATOM 706 C C . PHE A 1 96 ? 7.240 -3.118 -13.298 1.00 93.81 96 PHE A C 1
ATOM 708 O O . PHE A 1 96 ? 7.958 -2.123 -13.180 1.00 93.81 96 PHE A O 1
ATOM 715 N N . THR A 1 97 ? 7.164 -3.804 -14.430 1.00 95.19 97 THR A N 1
ATOM 716 C CA . THR A 1 97 ? 7.817 -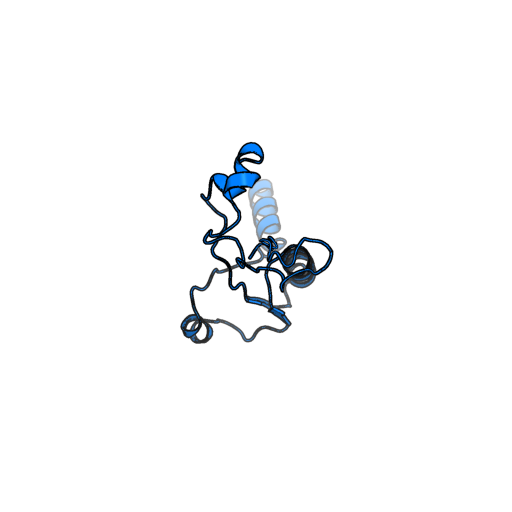3.401 -15.670 1.00 95.19 97 THR A CA 1
ATOM 717 C C . THR A 1 97 ? 6.791 -3.417 -16.787 1.00 95.19 97 THR A C 1
ATOM 719 O O . THR A 1 97 ? 5.860 -4.225 -16.792 1.00 95.19 97 THR A O 1
ATOM 722 N N . THR A 1 98 ? 6.924 -2.496 -17.734 1.00 96.06 98 THR A N 1
ATOM 723 C CA . THR A 1 98 ? 6.061 -2.495 -18.913 1.00 96.06 98 THR A CA 1
ATOM 724 C C . THR A 1 98 ? 6.401 -3.685 -19.804 1.00 96.06 98 THR A C 1
ATOM 726 O O . THR A 1 98 ? 7.545 -4.141 -19.855 1.00 96.06 98 THR A O 1
ATOM 729 N N . VAL A 1 99 ? 5.452 -4.122 -20.627 1.00 97.12 99 VAL A N 1
ATOM 730 C CA . VAL A 1 99 ? 5.797 -4.946 -21.796 1.00 97.12 99 VAL A CA 1
ATOM 731 C C . VAL A 1 99 ? 6.725 -4.160 -22.744 1.00 97.12 99 VAL A C 1
ATOM 733 O O . VAL A 1 99 ? 6.761 -2.923 -22.663 1.00 97.12 99 VAL A O 1
ATOM 736 N N . PRO A 1 100 ? 7.477 -4.823 -23.641 1.00 98.06 100 PRO A N 1
ATOM 737 C CA . PRO A 1 100 ? 8.270 -4.146 -24.665 1.00 98.06 100 PRO A CA 1
ATOM 738 C C . PRO A 1 100 ? 7.441 -3.131 -25.461 1.00 98.06 100 PRO A C 1
ATOM 740 O O . PRO A 1 100 ? 6.391 -3.467 -26.004 1.00 98.06 100 PRO A O 1
ATOM 743 N N . GLN A 1 101 ? 7.904 -1.883 -25.526 1.00 98.00 101 GLN A N 1
ATOM 744 C CA . GLN A 1 101 ? 7.202 -0.805 -26.225 1.00 98.00 101 GLN A CA 1
ATOM 745 C C . GLN A 1 101 ? 7.811 -0.595 -27.616 1.00 98.00 101 GLN A C 1
ATOM 747 O O . GLN A 1 101 ? 8.978 -0.214 -27.731 1.00 98.00 101 GLN A O 1
ATOM 752 N N . SER A 1 102 ? 7.032 -0.797 -28.682 1.00 97.81 102 SER A N 1
ATOM 753 C CA . SER A 1 102 ? 7.508 -0.651 -30.071 1.00 97.81 102 SER A CA 1
ATOM 754 C C . SER A 1 102 ? 7.998 0.767 -30.378 1.00 97.81 102 SER A C 1
ATOM 756 O O . SER A 1 102 ? 9.063 0.943 -30.964 1.00 97.81 102 SER A O 1
ATOM 758 N N . ALA A 1 103 ? 7.290 1.780 -29.871 1.00 97.56 103 ALA A N 1
ATOM 759 C CA . ALA A 1 103 ? 7.680 3.190 -29.954 1.00 97.56 103 ALA A CA 1
ATOM 760 C C . ALA A 1 103 ? 8.917 3.549 -29.102 1.00 97.56 103 ALA A C 1
ATOM 762 O O . ALA A 1 103 ? 9.388 4.683 -29.145 1.00 97.56 103 ALA A O 1
ATOM 763 N N . LEU A 1 104 ? 9.452 2.599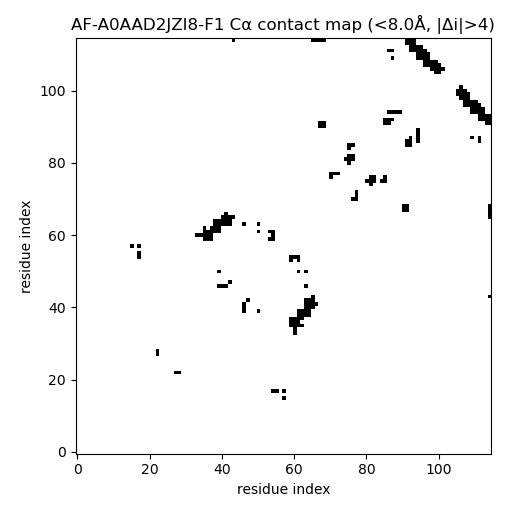 -28.327 1.00 97.50 104 LEU A N 1
ATOM 764 C CA . LEU A 1 104 ? 10.622 2.777 -27.469 1.00 97.50 104 LEU A CA 1
ATOM 765 C C . LEU A 1 104 ? 11.747 1.789 -27.812 1.00 97.50 104 LEU A C 1
ATOM 767 O O . LEU A 1 104 ? 12.478 1.350 -26.921 1.00 97.50 104 LEU A O 1
ATOM 771 N N . ASN A 1 105 ? 11.890 1.432 -29.093 1.00 97.75 105 ASN A N 1
ATOM 772 C CA . ASN A 1 105 ? 12.862 0.445 -29.583 1.00 97.75 105 ASN A CA 1
ATOM 773 C C . ASN A 1 105 ? 12.738 -0.914 -28.871 1.00 97.75 105 ASN A C 1
ATOM 775 O O . ASN A 1 105 ? 13.740 -1.525 -28.507 1.00 97.75 105 ASN A O 1
ATOM 779 N N . ASN A 1 106 ? 11.503 -1.365 -28.627 1.00 97.81 106 ASN A N 1
ATOM 780 C CA . ASN A 1 106 ? 11.180 -2.606 -27.912 1.00 97.81 106 ASN A CA 1
ATOM 781 C C . ASN A 1 106 ? 11.780 -2.702 -26.498 1.00 97.81 106 ASN A C 1
ATOM 783 O O . ASN A 1 106 ? 11.960 -3.798 -25.969 1.00 97.81 106 ASN A O 1
ATOM 787 N N . ARG A 1 107 ? 12.074 -1.569 -25.849 1.00 97.56 107 ARG A N 1
ATOM 788 C CA . ARG A 1 107 ? 12.502 -1.570 -24.446 1.00 97.56 107 ARG A CA 1
ATOM 789 C C . ARG A 1 107 ? 11.321 -1.832 -23.517 1.00 97.56 107 ARG A C 1
ATOM 791 O O . ARG A 1 107 ? 10.221 -1.325 -23.735 1.00 97.56 107 ARG A O 1
ATOM 798 N N . SER A 1 108 ? 11.590 -2.589 -22.460 1.00 96.44 108 SER A N 1
ATOM 799 C CA . SER A 1 108 ? 10.774 -2.634 -21.247 1.00 96.44 108 SER A CA 1
ATOM 800 C C . SER A 1 108 ? 11.351 -1.631 -20.247 1.00 96.44 108 SER A C 1
ATOM 802 O O . SER A 1 108 ? 12.573 -1.496 -20.142 1.00 96.44 108 SER A O 1
ATOM 804 N N . VAL A 1 109 ? 10.488 -0.886 -19.561 1.00 94.62 109 VAL A N 1
ATOM 805 C CA . VAL A 1 109 ? 10.891 0.117 -18.570 1.00 94.62 109 VAL A CA 1
ATOM 806 C C . VAL A 1 109 ? 10.230 -0.172 -17.231 1.00 94.62 109 VAL A C 1
ATOM 808 O O . VAL A 1 109 ? 9.127 -0.718 -17.182 1.00 94.62 109 VAL A O 1
ATOM 811 N N . ALA A 1 110 ? 10.907 0.195 -16.142 1.00 93.62 110 ALA A N 1
ATOM 812 C CA . ALA A 1 110 ? 10.318 0.143 -14.811 1.00 93.62 110 ALA A CA 1
ATOM 813 C C . ALA A 1 110 ? 9.081 1.049 -14.755 1.00 93.62 110 ALA A C 1
ATOM 815 O O . ALA A 1 110 ? 9.131 2.201 -15.192 1.00 93.62 110 ALA A O 1
ATOM 816 N N . TYR A 1 111 ? 7.984 0.514 -14.227 1.00 93.25 111 TYR A N 1
ATOM 817 C CA . TYR A 1 111 ? 6.734 1.227 -14.020 1.00 93.25 111 TYR A CA 1
ATOM 818 C C . TYR A 1 111 ? 6.465 1.301 -12.511 1.00 93.25 111 TYR A C 1
ATOM 820 O O . TYR A 1 111 ? 5.908 0.358 -11.945 1.00 93.25 111 TYR A O 1
ATOM 828 N N . PRO A 1 112 ? 6.924 2.377 -11.847 1.00 89.00 112 PRO A N 1
ATOM 829 C CA . PRO A 1 112 ? 6.889 2.475 -10.396 1.00 89.00 112 PRO A CA 1
ATOM 830 C C . PRO A 1 112 ? 5.449 2.553 -9.892 1.00 89.00 112 PRO A C 1
ATOM 832 O O . PRO A 1 112 ? 4.678 3.423 -10.302 1.00 89.00 112 PRO A O 1
ATOM 835 N N . LEU A 1 113 ? 5.104 1.660 -8.972 1.00 87.38 113 LEU A N 1
ATOM 836 C CA . LEU A 1 113 ? 3.821 1.631 -8.280 1.00 87.38 113 LEU A CA 1
ATOM 837 C C . LEU A 1 113 ? 4.102 1.276 -6.824 1.00 87.38 113 LEU A C 1
ATOM 839 O O . LEU A 1 113 ? 4.632 0.206 -6.542 1.00 87.38 113 LEU A O 1
ATOM 843 N N . LYS A 1 114 ? 3.739 2.167 -5.901 1.00 83.62 114 LYS A N 1
ATOM 844 C CA . LYS A 1 114 ? 3.994 1.972 -4.469 1.00 83.62 114 LYS A CA 1
ATOM 845 C C . LYS A 1 114 ? 3.062 0.921 -3.878 1.00 83.62 114 LYS A C 1
ATOM 847 O O . LYS A 1 114 ? 1.867 0.925 -4.188 1.00 83.62 114 LYS A O 1
ATOM 852 N N . CYS A 1 115 ? 3.639 0.031 -3.077 1.00 70.81 115 CYS A N 1
ATOM 853 C CA . CYS A 1 115 ? 2.909 -0.815 -2.141 1.00 70.81 115 CYS A CA 1
ATOM 854 C C . CYS A 1 115 ? 2.839 -0.151 -0.767 1.00 70.81 115 CYS A C 1
ATOM 856 O O . CYS A 1 115 ? 3.617 0.803 -0.522 1.00 70.81 115 CYS A O 1
#

InterPro domains:
  IPR012132 Glucose-methanol-choline oxidoreductase [PTHR11552] (32-112)
  IPR036188 FAD/NAD(P)-binding domain superfamily [G3DSA:3.50.50.60] (31-113)
  IPR036188 FAD/NAD(P)-binding domain superfamily [SSF51905] (32-109)

Foldseek 3Di:
DVVVVVVVVVVVVVDPDLDDDDDDDDVCVVVDPDDFPEEAEACPDVSVVVQVVQSVDVVGGYHYHHPADDPPPPCCVVPVVNVVVCDDPHSFWPQDWDQQDVVVVRDIGTDTDGD